Protein AF-A0A354RAL9-F1 (afdb_monomer_lite)

Secondary structure (DSSP, 8-state):
---EEE--SSS----------------S------PPPTTS-EEEE-S-SS--S-EEEEEESTTHHHHHHHHHSS---TT-EEEEEEEETTEEEEEEEEEEE-TTSSSSSS-EEEEEE--

pLDDT: mean 78.44, std 25.94, range [30.19, 98.38]

Sequence (119 aa):
MDELYLARTSGERGVCTTGDLSDGGRDASILQEGQVTAADTIAAIATPPGKGGVAIVRVSGTAAWSVFRKLTGREPCPGRVSHGAFSWEGRILDEGLVLAFQAPRSYTGEDVVEFQCHG

Foldseek 3Di:
DWDKDFDAPPPDDDDDDDDDDDDDDDDDDDDDDPDDDLQTKIKIFPDDDDADQKTKIKIFHDCQQVQVCQQPVDGADAPDKDWFFGDHPPDTPFTGIKHWHPACRDPVRTTMMMDIGGD

Structure (mmCIF, N/CA/C/O backbone):
data_AF-A0A354RAL9-F1
#
_entry.id   AF-A0A354RAL9-F1
#
loop_
_atom_site.group_PDB
_atom_site.id
_atom_site.type_symbol
_atom_site.label_atom_id
_atom_site.label_alt_id
_atom_site.label_comp_id
_atom_site.label_asym_id
_atom_site.label_entity_id
_atom_site.label_seq_id
_atom_site.pdbx_PDB_ins_code
_atom_site.Cartn_x
_atom_site.Cartn_y
_atom_site.Cartn_z
_atom_site.occupancy
_atom_site.B_iso_or_equiv
_atom_site.auth_seq_id
_atom_site.auth_comp_id
_atom_site.auth_asym_id
_atom_site.auth_atom_id
_atom_site.pdbx_PDB_model_num
ATOM 1 N N . MET A 1 1 ? -3.538 16.624 -6.872 1.00 37.56 1 MET A N 1
ATOM 2 C CA . MET A 1 1 ? -4.909 16.086 -6.919 1.00 37.56 1 MET A CA 1
ATOM 3 C C . MET A 1 1 ? -4.729 14.606 -7.125 1.00 37.56 1 MET A C 1
ATOM 5 O O . MET A 1 1 ? -4.416 14.197 -8.234 1.00 37.56 1 MET A O 1
ATOM 9 N N . ASP A 1 2 ? -4.756 13.867 -6.024 1.00 36.94 2 ASP A N 1
ATOM 10 C CA . ASP A 1 2 ? -4.507 12.431 -6.008 1.00 36.94 2 ASP A CA 1
ATOM 11 C C . ASP A 1 2 ? -5.773 11.733 -6.513 1.00 36.94 2 ASP A C 1
ATOM 13 O O . ASP A 1 2 ? -6.859 11.959 -5.977 1.00 36.94 2 ASP A O 1
ATOM 17 N N . GLU A 1 3 ? -5.661 10.932 -7.573 1.00 43.03 3 GLU A N 1
ATOM 18 C CA . GLU A 1 3 ? -6.766 10.076 -8.001 1.00 43.03 3 GLU A CA 1
ATOM 19 C C . GLU A 1 3 ? -6.964 8.972 -6.953 1.00 43.03 3 GLU A C 1
ATOM 21 O O . GLU A 1 3 ? -6.147 8.058 -6.807 1.00 43.03 3 GLU A O 1
ATOM 26 N N . LEU A 1 4 ? -8.051 9.085 -6.189 1.00 45.00 4 LEU A N 1
ATOM 27 C CA . LEU A 1 4 ? -8.528 8.050 -5.279 1.00 45.00 4 LEU A CA 1
ATOM 28 C C . LEU A 1 4 ? -9.283 6.993 -6.093 1.00 45.00 4 LEU A C 1
ATOM 30 O O . LEU A 1 4 ? -10.336 7.272 -6.665 1.00 45.00 4 LEU A O 1
ATOM 34 N N . TYR A 1 5 ? -8.773 5.766 -6.110 1.00 48.12 5 TYR A N 1
ATOM 35 C CA . TYR A 1 5 ? -9.472 4.602 -6.644 1.00 48.12 5 TYR A CA 1
ATOM 36 C C . TYR A 1 5 ? -10.201 3.888 -5.499 1.00 48.12 5 TYR A C 1
ATOM 38 O O . TYR A 1 5 ? -9.593 3.380 -4.554 1.00 48.12 5 TYR A O 1
ATOM 46 N N . LEU A 1 6 ? -11.532 3.837 -5.577 1.00 45.69 6 LEU A N 1
ATOM 47 C CA . LEU A 1 6 ? -12.363 3.156 -4.587 1.00 45.69 6 LEU A CA 1
ATOM 48 C C . LEU A 1 6 ? -12.584 1.698 -5.005 1.00 45.69 6 LEU A C 1
ATOM 50 O O . LEU A 1 6 ? -13.278 1.419 -5.980 1.00 45.69 6 LEU A O 1
ATOM 54 N N . ALA A 1 7 ? -12.028 0.753 -4.248 1.00 42.75 7 ALA A N 1
ATOM 55 C CA . ALA A 1 7 ? -12.303 -0.668 -4.427 1.00 42.75 7 ALA A CA 1
ATOM 56 C C . ALA A 1 7 ? -13.332 -1.122 -3.378 1.00 42.75 7 ALA A C 1
ATOM 58 O O . ALA A 1 7 ? -12.973 -1.504 -2.266 1.00 42.75 7 ALA A O 1
ATOM 59 N N . ARG A 1 8 ? -14.628 -1.087 -3.722 1.00 44.50 8 ARG A N 1
ATOM 60 C CA . ARG A 1 8 ? -15.685 -1.640 -2.858 1.00 44.50 8 ARG A CA 1
ATOM 61 C C . ARG A 1 8 ? -15.639 -3.166 -2.907 1.00 44.50 8 ARG A C 1
ATOM 63 O O . ARG A 1 8 ? -15.678 -3.767 -3.978 1.00 44.50 8 ARG A O 1
ATOM 70 N N . THR A 1 9 ? -15.578 -3.815 -1.748 1.00 40.09 9 THR A N 1
ATOM 71 C CA . THR A 1 9 ? -15.585 -5.286 -1.638 1.00 40.09 9 THR A CA 1
ATOM 72 C C . THR A 1 9 ? -16.976 -5.902 -1.849 1.00 40.09 9 THR A C 1
ATOM 74 O O . THR A 1 9 ? -17.094 -7.124 -1.909 1.00 40.09 9 THR A O 1
ATOM 77 N N . SER A 1 10 ? -18.022 -5.088 -2.040 1.00 39.19 10 SER A N 1
ATOM 78 C CA . SER A 1 10 ? -19.387 -5.521 -2.354 1.00 39.19 10 SER A CA 1
ATOM 79 C C . SER A 1 10 ? -19.688 -5.451 -3.858 1.00 39.19 10 SER A C 1
ATOM 81 O O . SER A 1 10 ? -20.431 -4.579 -4.282 1.00 39.19 10 SER A O 1
ATOM 83 N N . GLY A 1 11 ? -19.103 -6.342 -4.667 1.00 32.81 11 GLY A N 1
ATOM 84 C CA . GLY A 1 11 ? -19.614 -6.762 -5.992 1.00 32.81 11 GLY A CA 1
ATOM 85 C C . GLY A 1 11 ? -19.867 -5.724 -7.106 1.00 32.81 11 GLY A C 1
ATOM 86 O O . GLY A 1 11 ? -20.128 -6.129 -8.235 1.00 32.81 11 GLY A O 1
ATOM 87 N N . GLU A 1 12 ? -19.770 -4.423 -6.855 1.00 34.62 12 GLU A N 1
ATOM 88 C CA . GLU A 1 12 ? -20.193 -3.372 -7.778 1.00 34.62 12 GLU A CA 1
ATOM 89 C C . GLU A 1 12 ? -19.005 -2.468 -8.113 1.00 34.62 12 GLU A C 1
ATOM 91 O O . GLU A 1 12 ? -18.438 -1.774 -7.268 1.00 34.62 12 GLU A O 1
ATOM 96 N N . ARG A 1 13 ? -18.594 -2.526 -9.384 1.00 35.78 13 ARG A N 1
ATOM 97 C CA . ARG A 1 13 ? -17.537 -1.690 -9.957 1.00 35.78 13 ARG A CA 1
ATOM 98 C C . ARG A 1 13 ? -18.050 -0.256 -10.081 1.00 35.78 13 ARG A C 1
ATOM 100 O O . ARG A 1 13 ? -18.919 -0.002 -10.907 1.00 35.78 13 ARG A O 1
ATOM 107 N N . GLY A 1 14 ? -17.480 0.670 -9.316 1.00 36.34 14 GLY A N 1
ATOM 108 C CA . GLY A 1 14 ? -17.622 2.109 -9.535 1.00 36.34 14 GLY A CA 1
ATOM 109 C C . GLY A 1 14 ? -16.259 2.717 -9.847 1.00 36.34 14 GLY A C 1
ATOM 110 O O . GLY A 1 14 ? -15.411 2.791 -8.964 1.00 36.34 14 GLY A O 1
ATOM 111 N N . VAL A 1 15 ? -16.035 3.121 -11.098 1.00 38.22 15 VAL A N 1
ATOM 112 C CA . VAL A 1 15 ? -14.908 3.981 -11.495 1.00 38.22 15 VAL A CA 1
ATOM 113 C C . VAL A 1 15 ? -15.431 5.415 -11.502 1.00 38.22 15 VAL A C 1
ATOM 115 O O . VAL A 1 15 ? -16.464 5.672 -12.115 1.00 38.22 15 VAL A O 1
ATOM 118 N N . CYS A 1 16 ? -14.741 6.340 -10.834 1.00 31.56 16 CYS A N 1
ATOM 119 C CA . CYS A 1 16 ? -15.040 7.768 -10.917 1.00 31.56 16 CYS A CA 1
ATOM 120 C C . CYS A 1 16 ? -14.049 8.402 -11.902 1.00 31.56 16 CYS A C 1
ATOM 122 O O . CYS A 1 16 ? -12.870 8.525 -11.584 1.00 31.56 16 CYS A O 1
ATOM 124 N N . THR A 1 17 ? -14.497 8.736 -13.113 1.00 33.62 17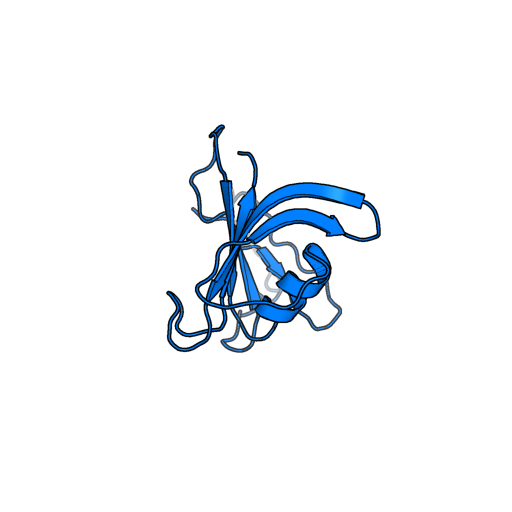 THR A N 1
ATOM 125 C CA . THR A 1 17 ? -13.714 9.534 -14.070 1.00 33.62 17 THR A CA 1
ATOM 126 C C . THR A 1 17 ? -14.147 10.991 -13.986 1.00 33.62 17 THR A C 1
ATOM 128 O O . THR A 1 17 ? -15.345 11.276 -13.965 1.00 33.62 17 THR A O 1
ATOM 131 N N . THR A 1 18 ? -13.188 11.911 -13.981 1.00 36.75 18 THR A N 1
ATOM 132 C CA . THR A 1 18 ? -13.429 13.353 -14.071 1.00 36.75 18 THR A CA 1
ATOM 133 C C . THR A 1 18 ? -14.078 13.702 -15.414 1.00 36.75 18 THR A C 1
ATOM 135 O O . THR A 1 18 ? -13.506 13.474 -16.476 1.00 36.75 18 THR A O 1
ATOM 138 N N . GLY A 1 19 ? -15.301 14.232 -15.362 1.00 30.33 19 GLY A N 1
ATOM 139 C CA . GLY A 1 19 ? -15.991 14.844 -16.496 1.00 30.33 19 GLY A CA 1
ATOM 140 C C . GLY A 1 19 ? -16.036 16.359 -16.323 1.00 30.33 19 GLY A C 1
ATOM 141 O O . GLY A 1 19 ? -16.461 16.848 -15.278 1.00 30.33 19 GLY A O 1
ATOM 142 N N . ASP A 1 20 ? -15.562 17.068 -17.344 1.00 37.12 20 ASP A N 1
ATOM 143 C CA . ASP A 1 20 ? -15.534 18.522 -17.493 1.00 37.12 20 ASP A CA 1
ATOM 144 C C . ASP A 1 20 ? -16.831 19.223 -17.052 1.00 37.12 20 ASP A C 1
ATOM 146 O O . ASP A 1 20 ? -17.921 18.923 -17.538 1.00 37.12 20 ASP A O 1
ATOM 150 N N . LEU A 1 21 ? -16.704 20.238 -16.191 1.00 35.72 21 LEU A N 1
ATOM 151 C CA . LEU A 1 21 ? -17.778 21.188 -15.906 1.00 35.72 21 LEU A CA 1
ATOM 152 C C . LEU A 1 21 ? -17.638 22.394 -16.840 1.00 35.72 21 LEU A C 1
ATOM 154 O O . LEU A 1 21 ? -17.039 23.409 -16.480 1.00 35.72 21 LEU A O 1
ATOM 158 N N . SER A 1 22 ? -18.219 22.290 -18.035 1.00 35.06 22 SER A N 1
ATOM 159 C CA . SER A 1 22 ? -18.613 23.470 -18.804 1.00 35.06 22 SER A CA 1
ATOM 160 C C . SER A 1 22 ? -20.087 23.398 -19.189 1.00 35.06 22 SER A C 1
ATOM 162 O O . SER A 1 22 ? -20.529 22.469 -19.853 1.00 35.06 22 SER A O 1
ATOM 164 N N . ASP A 1 23 ? -20.777 24.451 -18.765 1.00 36.81 23 ASP A N 1
ATOM 165 C CA . ASP A 1 23 ? -22.127 24.890 -19.103 1.00 36.81 23 ASP A CA 1
ATOM 166 C C . ASP A 1 23 ? -23.320 24.217 -18.402 1.00 36.81 23 ASP A C 1
ATOM 168 O O . ASP A 1 23 ? -23.405 23.009 -18.194 1.00 36.81 23 ASP A O 1
ATOM 172 N N . GLY A 1 24 ? -24.226 25.083 -17.953 1.00 36.19 24 GLY A N 1
ATOM 173 C CA . GLY A 1 24 ? -25.313 24.784 -17.038 1.00 36.19 24 GLY A CA 1
ATOM 174 C C . GLY A 1 24 ? -26.592 24.309 -17.719 1.00 36.19 24 GLY A C 1
ATOM 175 O O . GLY A 1 24 ? -26.844 24.569 -18.889 1.00 36.19 24 GLY A O 1
ATOM 176 N N . GLY A 1 25 ? -27.474 23.698 -16.923 1.00 30.19 25 GLY A N 1
ATOM 177 C CA . GLY A 1 25 ? -28.878 23.533 -17.297 1.00 30.19 25 GLY A CA 1
ATOM 178 C C . GLY A 1 25 ? -29.504 22.197 -16.912 1.00 30.19 25 GLY A C 1
ATOM 179 O O . GLY A 1 25 ? -29.415 21.237 -17.657 1.00 30.19 25 GLY A O 1
ATOM 180 N N . ARG A 1 26 ? -30.239 22.214 -15.792 1.00 40.12 26 ARG A N 1
ATOM 181 C CA . ARG A 1 26 ? -31.540 21.547 -15.581 1.00 40.12 26 ARG A CA 1
ATOM 182 C C . ARG A 1 26 ? -31.666 20.081 -16.041 1.00 40.12 26 ARG A C 1
ATOM 184 O O . ARG A 1 26 ? -32.183 19.837 -17.121 1.00 40.12 26 ARG A O 1
ATOM 191 N N . ASP A 1 27 ? -31.411 19.142 -15.132 1.00 31.47 27 ASP A N 1
ATOM 192 C CA . ASP A 1 27 ? -32.401 18.100 -14.816 1.00 31.47 27 ASP A CA 1
ATOM 193 C C . ASP A 1 27 ? -32.127 17.485 -13.433 1.00 31.47 27 ASP A C 1
ATOM 195 O O . ASP A 1 27 ? -30.987 17.202 -13.066 1.00 31.47 27 ASP A O 1
ATOM 199 N N . ALA A 1 28 ? -33.175 17.326 -12.633 1.00 40.34 28 ALA A N 1
ATOM 200 C CA . ALA A 1 28 ? -33.115 16.969 -11.218 1.00 40.34 28 ALA A CA 1
ATOM 201 C C . ALA A 1 28 ? -33.075 15.443 -10.991 1.00 40.34 28 ALA A C 1
ATOM 203 O O . ALA A 1 28 ? -33.813 14.916 -10.159 1.00 40.34 28 ALA A O 1
ATOM 204 N N . SER A 1 29 ? -32.217 14.719 -11.718 1.00 34.78 29 SER A N 1
ATOM 205 C CA . SER A 1 29 ? -32.076 13.259 -11.564 1.00 34.78 29 SER A CA 1
ATOM 206 C C . SER A 1 29 ? -30.673 12.716 -11.870 1.00 34.78 29 SER A C 1
ATOM 208 O O . SER A 1 29 ? -30.536 11.644 -12.461 1.00 34.78 29 SER A O 1
ATOM 210 N N . ILE A 1 30 ? -29.614 13.430 -11.478 1.00 37.91 30 ILE A N 1
ATOM 211 C CA . ILE A 1 30 ? -28.233 12.947 -11.624 1.00 37.91 30 ILE A CA 1
ATOM 212 C C . ILE A 1 30 ? -27.774 12.324 -10.299 1.00 37.91 30 ILE A C 1
ATOM 214 O O . ILE A 1 30 ? -27.444 13.018 -9.347 1.00 37.91 30 ILE A O 1
ATOM 218 N N . LEU A 1 31 ? -27.867 10.992 -10.273 1.00 38.81 31 LEU A N 1
ATOM 219 C CA . LEU A 1 31 ? -27.041 9.997 -9.577 1.00 38.81 31 LEU A CA 1
ATOM 220 C C . LEU A 1 31 ? -26.386 10.416 -8.247 1.00 38.81 31 LEU A C 1
ATOM 222 O O . LEU A 1 31 ? -25.445 11.198 -8.194 1.00 38.81 31 LEU A O 1
ATOM 226 N N . GLN A 1 32 ? -26.854 9.769 -7.181 1.00 43.12 32 GLN A N 1
ATOM 227 C CA . GLN A 1 32 ? -26.315 9.805 -5.827 1.00 43.12 32 GLN A CA 1
ATOM 228 C C . GLN A 1 32 ? -24.802 9.525 -5.820 1.00 43.12 32 GLN A C 1
ATOM 230 O O . GLN A 1 32 ? -24.373 8.393 -6.048 1.00 43.12 32 GLN A O 1
ATOM 235 N N . GLU A 1 33 ? -24.004 10.562 -5.552 1.00 52.31 33 GLU A N 1
ATOM 236 C CA . GLU A 1 33 ? -22.573 10.447 -5.263 1.00 52.31 33 GLU A CA 1
ATOM 237 C C . GLU A 1 33 ? -22.377 9.391 -4.169 1.00 52.31 33 GLU A C 1
ATOM 239 O O . GLU A 1 33 ? -22.877 9.517 -3.048 1.00 52.31 33 GLU A O 1
ATOM 244 N N . GLY A 1 34 ? -21.703 8.293 -4.513 1.00 54.84 34 GLY A N 1
ATOM 245 C CA . GLY A 1 34 ? -21.472 7.187 -3.595 1.00 54.84 34 GLY A CA 1
ATOM 246 C C . GLY A 1 34 ? -20.596 7.637 -2.431 1.00 54.84 34 GLY A C 1
ATOM 247 O O . GLY A 1 34 ? -19.376 7.669 -2.559 1.00 54.84 34 GLY A O 1
ATOM 248 N N . GLN A 1 35 ? -21.209 7.953 -1.290 1.00 61.72 35 GLN A N 1
ATOM 249 C CA . GLN A 1 35 ? -20.497 8.327 -0.068 1.00 61.72 35 GLN A CA 1
ATOM 250 C C . GLN A 1 35 ? -19.489 7.228 0.310 1.00 61.72 35 GLN A C 1
ATOM 252 O O . GLN A 1 35 ? -19.861 6.057 0.419 1.00 61.72 35 GLN A O 1
ATOM 257 N N . VAL A 1 36 ? -18.219 7.608 0.475 1.00 63.00 36 VAL A N 1
ATOM 258 C CA . VAL A 1 36 ? -17.170 6.760 1.062 1.00 63.00 36 VAL A CA 1
ATOM 259 C C . VAL A 1 36 ? -17.398 6.723 2.567 1.00 63.00 36 VAL A C 1
ATOM 261 O O . VAL A 1 36 ? -17.531 7.767 3.209 1.00 63.00 36 VAL A O 1
ATOM 264 N N . THR A 1 37 ? -17.470 5.528 3.131 1.00 75.19 37 THR A N 1
ATOM 265 C CA . THR A 1 37 ? -17.647 5.313 4.567 1.00 75.19 37 THR A CA 1
ATOM 266 C C . THR A 1 37 ? -16.326 4.901 5.209 1.00 75.19 37 THR A C 1
ATOM 268 O O . THR A 1 37 ? -15.437 4.383 4.542 1.00 75.19 37 THR A O 1
ATOM 271 N N . ALA A 1 38 ? -16.202 5.063 6.529 1.00 70.44 38 ALA A N 1
ATOM 272 C CA . ALA A 1 38 ? -15.023 4.610 7.277 1.00 70.44 38 ALA A CA 1
ATOM 273 C C . ALA A 1 38 ? -14.813 3.079 7.253 1.00 70.44 38 ALA A C 1
ATOM 275 O O . ALA A 1 38 ? -13.804 2.592 7.743 1.00 70.44 38 ALA A O 1
ATOM 276 N N . 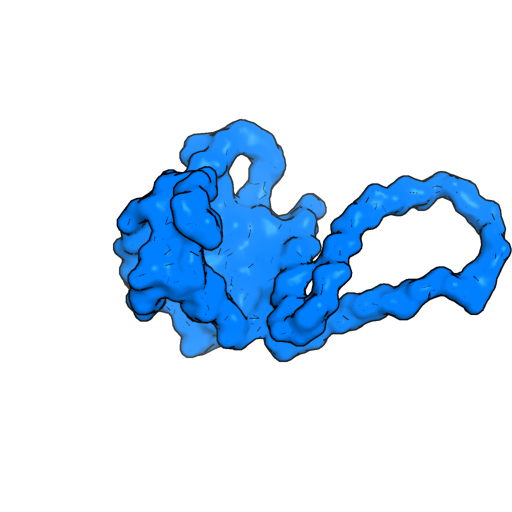ALA A 1 39 ? -15.773 2.307 6.733 1.00 76.62 39 ALA A N 1
ATOM 277 C CA . ALA A 1 39 ? -15.621 0.867 6.549 1.00 76.62 39 ALA A CA 1
ATOM 278 C C . ALA A 1 39 ? -14.990 0.503 5.193 1.00 76.62 39 ALA A C 1
ATOM 280 O O . ALA A 1 39 ? -14.547 -0.637 5.012 1.00 76.62 39 ALA A O 1
ATOM 281 N N . ASP A 1 40 ? -14.966 1.439 4.240 1.00 87.19 40 ASP A N 1
ATOM 282 C CA . ASP A 1 40 ? -14.464 1.186 2.896 1.00 87.19 40 ASP A CA 1
ATOM 283 C C . ASP A 1 40 ? -12.938 1.087 2.888 1.00 87.19 40 ASP A C 1
ATOM 285 O O . ASP A 1 40 ? -12.234 1.810 3.585 1.00 87.19 40 ASP A O 1
ATOM 289 N N . THR A 1 41 ? -12.412 0.192 2.053 1.00 93.56 41 THR A N 1
ATOM 290 C CA . THR A 1 41 ? -10.977 0.162 1.755 1.00 93.56 41 THR A CA 1
ATOM 291 C C . THR A 1 41 ? -10.702 1.053 0.553 1.00 93.56 41 THR A C 1
ATOM 293 O O . THR A 1 41 ? -11.284 0.867 -0.518 1.00 93.56 41 THR A O 1
ATOM 296 N N . ILE A 1 42 ? -9.803 2.013 0.725 1.00 94.31 42 ILE A N 1
ATOM 297 C CA . ILE A 1 42 ? -9.422 2.977 -0.309 1.00 94.31 42 ILE A CA 1
ATOM 298 C C . ILE A 1 42 ? -8.046 2.642 -0.875 1.00 94.31 42 ILE A C 1
ATOM 300 O O . ILE A 1 42 ? -7.183 2.129 -0.160 1.00 94.31 42 ILE A O 1
ATOM 304 N N . ALA A 1 43 ? -7.827 2.957 -2.150 1.00 95.81 43 ALA A N 1
ATOM 305 C CA . ALA A 1 43 ? -6.524 2.876 -2.792 1.00 95.81 43 ALA A CA 1
ATOM 306 C C . ALA A 1 43 ? -6.211 4.175 -3.547 1.00 95.81 43 ALA A C 1
ATOM 308 O O . ALA A 1 43 ? -7.108 4.820 -4.080 1.00 95.81 43 ALA A O 1
ATOM 309 N N . ALA A 1 44 ? -4.945 4.577 -3.600 1.00 94.25 44 ALA A N 1
ATOM 310 C CA . ALA A 1 44 ? -4.528 5.766 -4.341 1.00 94.25 44 ALA A CA 1
ATOM 311 C C . ALA A 1 44 ? -3.065 5.683 -4.764 1.00 94.25 44 ALA A C 1
ATOM 313 O O . ALA A 1 44 ? -2.251 5.036 -4.098 1.00 94.25 44 ALA A O 1
ATOM 314 N N . ILE A 1 45 ? -2.722 6.411 -5.825 1.00 95.88 45 ILE A N 1
ATOM 315 C CA . ILE A 1 45 ? -1.327 6.727 -6.130 1.00 95.88 45 ILE A CA 1
ATOM 316 C C . ILE A 1 45 ? -0.864 7.765 -5.099 1.00 95.88 45 ILE A C 1
ATOM 318 O O . ILE A 1 45 ? -1.437 8.844 -4.990 1.00 95.88 45 ILE A O 1
ATOM 322 N N . ALA A 1 46 ? 0.152 7.417 -4.314 1.00 95.44 46 ALA A N 1
ATOM 323 C CA . ALA A 1 46 ? 0.687 8.221 -3.215 1.00 95.44 46 ALA A CA 1
ATOM 324 C C . ALA A 1 46 ? 1.935 9.037 -3.610 1.00 95.44 46 ALA A C 1
ATOM 326 O O . ALA A 1 46 ? 2.565 9.660 -2.755 1.00 95.44 46 ALA A O 1
ATOM 327 N N . THR A 1 47 ? 2.308 9.014 -4.891 1.00 95.12 47 THR A N 1
ATOM 328 C CA . THR A 1 47 ? 3.411 9.786 -5.479 1.00 95.12 47 THR A CA 1
ATOM 329 C C . THR A 1 47 ? 2.894 10.764 -6.538 1.00 95.12 47 THR A C 1
ATOM 331 O O . THR A 1 47 ? 1.886 10.472 -7.179 1.00 95.12 47 THR A O 1
ATOM 334 N N . PRO A 1 48 ? 3.577 11.903 -6.776 1.00 94.31 48 PRO A N 1
ATOM 335 C CA . PRO A 1 48 ? 3.207 12.821 -7.852 1.00 94.31 48 PRO A CA 1
ATOM 336 C C . PRO A 1 48 ? 3.177 12.138 -9.232 1.00 94.31 48 PRO A C 1
ATOM 338 O O . PRO A 1 48 ? 3.959 11.214 -9.463 1.00 94.31 48 PRO A O 1
ATOM 341 N N . PRO A 1 49 ? 2.336 12.608 -10.171 1.00 91.56 49 PRO A N 1
ATOM 342 C CA . PRO A 1 49 ? 2.309 12.077 -11.529 1.00 91.56 49 PRO A CA 1
ATOM 343 C C . PRO A 1 49 ? 3.582 12.451 -12.300 1.00 91.56 49 PRO A C 1
ATOM 345 O O . PRO A 1 49 ? 4.092 13.567 -12.184 1.00 91.56 49 PRO A O 1
ATOM 348 N N . GLY A 1 50 ? 4.063 11.535 -13.137 1.00 91.00 50 GLY A N 1
ATOM 349 C CA . GLY A 1 50 ? 5.266 11.712 -13.950 1.00 91.00 50 GLY A CA 1
ATOM 350 C C . GLY A 1 50 ? 6.149 10.468 -13.925 1.00 91.00 50 GLY A C 1
ATOM 351 O O . GLY A 1 50 ? 5.819 9.493 -13.265 1.00 91.00 50 GLY A O 1
ATOM 352 N N . LYS A 1 51 ? 7.271 10.516 -14.652 1.00 92.12 51 LYS A N 1
ATOM 353 C CA . LYS A 1 51 ? 8.269 9.435 -14.660 1.00 92.12 51 LYS A CA 1
ATOM 354 C C . LYS A 1 51 ? 9.171 9.548 -13.435 1.00 92.12 51 LYS A C 1
ATOM 356 O O . LYS A 1 51 ? 9.685 10.638 -13.165 1.00 92.12 51 LYS A O 1
ATOM 361 N N . GLY A 1 52 ? 9.434 8.441 -12.753 1.00 93.00 52 GLY A N 1
ATOM 362 C CA . GLY A 1 52 ? 10.288 8.414 -11.569 1.00 93.00 52 GLY A CA 1
ATOM 363 C C . GLY A 1 52 ? 10.787 7.008 -11.261 1.00 93.00 52 GLY A C 1
ATOM 364 O O . GLY A 1 52 ? 10.129 6.029 -11.546 1.00 93.00 52 GLY A O 1
ATOM 365 N N . GLY A 1 53 ? 11.955 6.863 -10.632 1.00 96.12 53 GLY A N 1
ATOM 366 C CA . GLY A 1 53 ? 12.486 5.519 -10.346 1.00 96.12 53 GLY A CA 1
ATOM 367 C C . GLY A 1 53 ? 11.539 4.622 -9.529 1.00 96.12 53 GLY A C 1
ATOM 368 O O . GLY A 1 53 ? 11.632 3.404 -9.631 1.00 96.12 53 GLY A O 1
ATOM 369 N N . VAL A 1 54 ? 10.633 5.225 -8.746 1.00 96.81 54 VAL A N 1
ATOM 370 C CA . VAL A 1 54 ? 9.628 4.541 -7.926 1.00 96.81 54 VAL A CA 1
ATOM 371 C C . VAL A 1 54 ? 8.305 5.314 -7.953 1.00 96.81 54 VAL A C 1
ATOM 373 O O . VAL A 1 54 ? 8.304 6.537 -7.789 1.00 96.81 54 VAL A O 1
ATOM 376 N N . ALA A 1 55 ? 7.191 4.593 -8.065 1.00 97.12 55 ALA A N 1
ATOM 377 C CA . ALA A 1 55 ? 5.834 5.069 -7.801 1.00 97.12 55 ALA A CA 1
ATOM 378 C C . ALA A 1 55 ? 5.207 4.262 -6.655 1.00 97.12 55 ALA A C 1
ATOM 380 O O . ALA A 1 55 ? 5.468 3.067 -6.516 1.00 97.12 55 ALA A O 1
ATOM 381 N N . ILE A 1 56 ? 4.381 4.899 -5.820 1.00 97.81 56 ILE A N 1
ATOM 382 C CA . ILE A 1 56 ? 3.757 4.230 -4.667 1.00 97.81 56 ILE A CA 1
ATOM 383 C C . ILE A 1 56 ? 2.248 4.163 -4.859 1.00 97.81 56 ILE A C 1
ATOM 385 O O . ILE A 1 56 ? 1.606 5.191 -5.055 1.00 97.81 56 ILE A O 1
ATOM 389 N N . VAL A 1 57 ? 1.672 2.970 -4.722 1.00 97.81 57 VAL A N 1
ATOM 390 C CA . VAL A 1 57 ? 0.228 2.767 -4.556 1.00 97.81 57 VAL A CA 1
ATOM 391 C C . VAL A 1 57 ? -0.041 2.384 -3.107 1.00 97.81 57 VAL A C 1
ATOM 393 O O . VAL A 1 57 ? 0.469 1.374 -2.615 1.00 97.81 57 VAL A O 1
ATOM 396 N N . ARG A 1 58 ? -0.846 3.187 -2.411 1.00 97.94 58 ARG A N 1
ATOM 397 C CA . ARG A 1 58 ? -1.240 2.948 -1.019 1.00 97.94 58 ARG A CA 1
ATOM 398 C C . ARG A 1 58 ? -2.661 2.415 -0.963 1.00 97.94 58 ARG A C 1
ATOM 400 O O . ARG A 1 58 ? -3.540 2.961 -1.619 1.00 97.94 58 ARG A O 1
ATOM 407 N N . VAL A 1 59 ? -2.881 1.399 -0.136 1.00 98.00 59 VAL A N 1
ATOM 408 C CA . VAL A 1 59 ? -4.193 0.831 0.188 1.00 98.00 59 VAL A CA 1
ATOM 409 C C . VAL A 1 59 ? -4.415 0.950 1.694 1.00 98.00 59 VAL A C 1
ATOM 411 O O . VAL A 1 59 ? -3.546 0.535 2.456 1.00 98.00 59 VAL A O 1
ATOM 414 N N . SER A 1 60 ? -5.549 1.503 2.126 1.00 96.75 60 SER A N 1
ATOM 415 C CA . SER A 1 60 ? -5.917 1.680 3.541 1.00 96.75 60 SER A CA 1
ATOM 416 C C . SER A 1 60 ? -7.300 1.108 3.807 1.00 96.75 60 SER A C 1
ATOM 418 O O . SER A 1 60 ? -8.205 1.332 3.004 1.00 96.75 60 SER A O 1
ATOM 420 N N . GLY A 1 61 ? -7.455 0.383 4.912 1.00 95.31 61 GLY A N 1
ATOM 421 C CA . GLY A 1 61 ? -8.747 -0.100 5.397 1.00 95.31 61 GLY A CA 1
ATOM 422 C C . GLY A 1 61 ? -8.783 -1.604 5.653 1.00 95.31 61 GLY A C 1
ATOM 423 O O . GLY A 1 61 ? -7.795 -2.326 5.502 1.00 95.31 61 GLY A O 1
ATOM 424 N N . THR A 1 62 ? -9.962 -2.096 6.031 1.00 94.00 62 THR A N 1
ATOM 425 C CA . THR A 1 62 ? -10.176 -3.476 6.512 1.00 94.00 62 THR A CA 1
ATOM 426 C C . THR A 1 62 ? -9.768 -4.576 5.522 1.00 94.00 62 THR A C 1
ATOM 428 O O . THR A 1 62 ? -9.460 -5.696 5.934 1.00 94.00 62 THR A O 1
ATOM 431 N N . ALA A 1 63 ? -9.722 -4.286 4.218 1.00 96.00 63 ALA A N 1
ATOM 432 C CA . ALA A 1 63 ? -9.311 -5.235 3.187 1.00 96.00 63 ALA A CA 1
ATOM 433 C C . ALA A 1 63 ? -7.840 -5.097 2.751 1.00 96.00 63 ALA A C 1
ATOM 435 O O . ALA A 1 63 ? -7.405 -5.871 1.894 1.00 96.00 63 ALA A O 1
ATOM 436 N N . ALA A 1 64 ? -7.049 -4.184 3.330 1.00 96.62 64 ALA A N 1
ATOM 437 C CA . ALA A 1 64 ? -5.668 -3.926 2.904 1.00 96.62 64 ALA A CA 1
ATOM 438 C C . ALA A 1 64 ? -4.797 -5.197 2.915 1.00 96.62 64 ALA A C 1
ATOM 440 O O . ALA A 1 64 ? -4.122 -5.514 1.934 1.00 96.62 64 ALA A O 1
ATOM 441 N N . TRP A 1 65 ? -4.875 -6.005 3.976 1.00 96.81 65 TRP A N 1
ATOM 442 C CA . TRP A 1 65 ? -4.137 -7.273 4.057 1.00 96.81 65 TRP A CA 1
ATOM 443 C C . TRP A 1 65 ? -4.602 -8.306 3.032 1.00 96.81 65 TRP A C 1
ATOM 445 O O . TRP A 1 65 ? -3.796 -9.064 2.497 1.00 96.81 65 TRP A O 1
ATOM 455 N N . SER A 1 66 ? -5.898 -8.337 2.722 1.00 97.38 66 SER A N 1
ATOM 456 C CA . SER A 1 66 ? -6.425 -9.204 1.666 1.00 97.38 66 SER A CA 1
ATOM 457 C C . SER A 1 66 ? -5.875 -8.805 0.298 1.00 97.38 66 SER A C 1
ATOM 459 O O . SER A 1 66 ? -5.532 -9.683 -0.492 1.00 97.38 66 SER A O 1
ATOM 461 N N . VAL A 1 67 ? -5.731 -7.503 0.031 1.00 97.31 67 VAL A N 1
ATOM 462 C CA . VAL A 1 67 ? -5.084 -6.999 -1.189 1.00 97.31 67 VAL A CA 1
ATOM 463 C C . VAL A 1 67 ? -3.610 -7.411 -1.235 1.00 97.31 67 VAL A C 1
ATOM 465 O O . VAL A 1 67 ? -3.178 -7.965 -2.246 1.00 97.31 67 VAL A O 1
ATOM 468 N N . PHE A 1 68 ? -2.864 -7.255 -0.135 1.00 97.69 68 PHE A N 1
ATOM 469 C CA . PHE A 1 68 ? -1.477 -7.735 -0.032 1.00 97.69 68 PHE A CA 1
ATOM 470 C C . PHE A 1 68 ? -1.357 -9.214 -0.397 1.00 97.69 68 PHE A C 1
ATOM 472 O O . PHE A 1 68 ? -0.561 -9.569 -1.267 1.00 97.69 68 PHE A O 1
ATOM 479 N N . ARG A 1 69 ? -2.159 -10.084 0.231 1.00 97.56 69 ARG A N 1
ATOM 480 C CA . ARG A 1 69 ? -2.096 -11.535 -0.011 1.00 97.56 69 ARG A CA 1
ATOM 481 C C . ARG A 1 69 ? -2.408 -11.878 -1.460 1.00 97.56 69 ARG A C 1
ATOM 483 O O . ARG A 1 69 ? -1.691 -12.673 -2.059 1.00 97.56 69 ARG A O 1
ATOM 490 N N . LYS A 1 70 ? -3.452 -11.267 -2.030 1.00 97.25 70 LYS A N 1
ATOM 491 C CA . LYS A 1 70 ? -3.855 -11.518 -3.419 1.00 97.25 70 LYS A CA 1
ATOM 492 C C . LYS A 1 70 ? -2.769 -11.124 -4.417 1.00 97.25 70 LYS A C 1
ATOM 494 O O . LYS A 1 70 ? -2.548 -11.869 -5.362 1.00 97.25 70 LYS A O 1
ATOM 499 N N . LEU A 1 71 ? -2.094 -9.993 -4.199 1.00 97.75 71 LEU A N 1
ATOM 500 C CA . LEU A 1 71 ? -1.082 -9.499 -5.135 1.00 97.75 71 LEU A CA 1
ATOM 501 C C . LEU A 1 71 ? 0.283 -10.170 -4.966 1.00 97.75 71 LEU A C 1
ATOM 503 O O . LEU A 1 71 ? 1.009 -10.335 -5.943 1.00 97.75 71 LEU A O 1
ATOM 507 N N . THR A 1 72 ? 0.649 -10.560 -3.746 1.00 97.19 72 THR A N 1
ATOM 508 C CA . THR A 1 72 ? 2.006 -11.049 -3.437 1.00 97.19 72 THR A CA 1
ATOM 509 C C . THR A 1 72 ? 2.093 -12.560 -3.233 1.00 97.19 72 THR A C 1
ATOM 511 O O . THR A 1 72 ? 3.203 -13.098 -3.218 1.00 97.19 72 THR A O 1
ATOM 514 N N . GLY A 1 73 ? 0.957 -13.232 -3.006 1.00 96.00 73 GLY A N 1
ATOM 515 C CA . GLY A 1 73 ? 0.888 -14.638 -2.593 1.00 96.00 73 GLY A CA 1
ATOM 516 C C . GLY A 1 73 ? 1.463 -14.913 -1.197 1.00 96.00 73 GLY A C 1
ATOM 517 O O . GLY A 1 73 ? 1.754 -16.063 -0.874 1.00 96.00 73 GLY A O 1
ATOM 518 N N . ARG A 1 74 ? 1.690 -13.874 -0.383 1.00 95.88 74 ARG A N 1
ATOM 519 C CA . ARG A 1 74 ? 2.418 -13.940 0.894 1.00 95.88 74 ARG A CA 1
ATOM 520 C C . ARG A 1 74 ? 1.593 -13.362 2.038 1.00 95.88 74 ARG A C 1
ATOM 522 O O . ARG A 1 74 ? 0.668 -12.588 1.814 1.00 95.88 74 ARG A O 1
ATOM 529 N N . GLU A 1 75 ? 1.964 -13.703 3.270 1.00 96.75 75 GLU A N 1
ATOM 530 C CA . GLU A 1 75 ? 1.366 -13.112 4.469 1.00 96.75 75 GLU A CA 1
ATOM 531 C C . GLU A 1 75 ? 2.012 -11.749 4.788 1.00 96.75 75 GLU A C 1
ATOM 533 O O . GLU A 1 75 ? 3.244 -11.644 4.734 1.00 96.75 75 GLU A O 1
ATOM 538 N N . PRO A 1 76 ? 1.232 -10.703 5.129 1.00 95.88 76 PRO A N 1
ATOM 539 C CA . PRO A 1 76 ? 1.789 -9.429 5.564 1.00 95.88 76 PRO A CA 1
ATOM 540 C C . PRO A 1 76 ? 2.643 -9.598 6.824 1.00 95.88 76 PR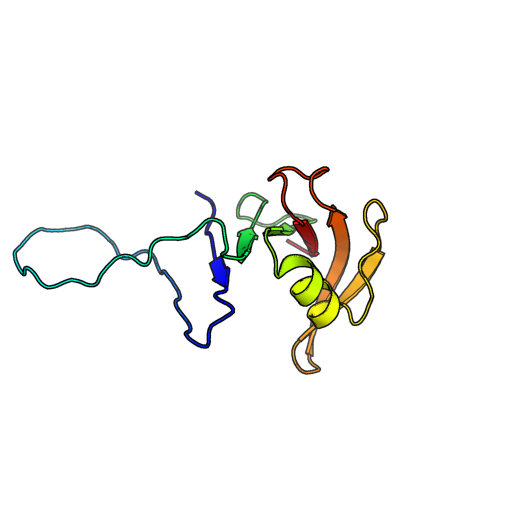O A C 1
ATOM 542 O O . PRO A 1 76 ? 2.220 -10.207 7.805 1.00 95.88 76 PRO A O 1
ATOM 545 N N . CYS A 1 77 ? 3.828 -8.991 6.830 1.00 96.38 77 CYS A N 1
ATOM 546 C CA . CYS A 1 77 ? 4.670 -8.886 8.019 1.00 96.38 77 CYS A CA 1
ATOM 547 C C . CYS A 1 77 ? 4.899 -7.400 8.334 1.00 96.38 77 CYS A C 1
ATOM 549 O O . CYS A 1 77 ? 5.825 -6.796 7.784 1.00 96.38 77 CYS A O 1
ATOM 551 N N . PRO A 1 78 ? 4.033 -6.780 9.159 1.00 95.94 78 PRO A N 1
ATOM 552 C CA . PRO A 1 78 ? 4.099 -5.350 9.419 1.00 95.94 78 PRO A CA 1
ATOM 553 C C . PRO A 1 78 ? 5.467 -4.895 9.938 1.00 95.94 78 PRO A C 1
ATOM 555 O O . PRO A 1 78 ? 6.067 -5.547 10.793 1.00 95.94 78 PRO A O 1
ATOM 558 N N . GLY A 1 79 ? 5.960 -3.766 9.425 1.00 90.94 79 GLY A N 1
ATOM 559 C CA . GLY A 1 79 ? 7.279 -3.228 9.786 1.00 90.94 79 GLY A CA 1
ATOM 560 C C . GLY A 1 79 ? 8.473 -3.937 9.132 1.00 90.94 79 GLY A C 1
ATOM 561 O O . GLY A 1 79 ? 9.616 -3.621 9.463 1.00 90.94 79 GLY A O 1
ATOM 562 N N . ARG A 1 80 ? 8.243 -4.872 8.198 1.00 95.69 80 ARG A N 1
ATOM 563 C CA . ARG A 1 80 ? 9.290 -5.455 7.348 1.00 95.69 80 ARG A CA 1
ATOM 564 C C . ARG A 1 80 ? 9.034 -5.150 5.879 1.00 95.69 80 ARG A C 1
ATOM 566 O O . ARG A 1 80 ? 7.911 -5.256 5.395 1.00 95.69 80 ARG A O 1
ATOM 573 N N . VAL A 1 81 ? 10.109 -4.827 5.167 1.00 96.31 81 VAL A N 1
ATOM 574 C CA . VAL A 1 81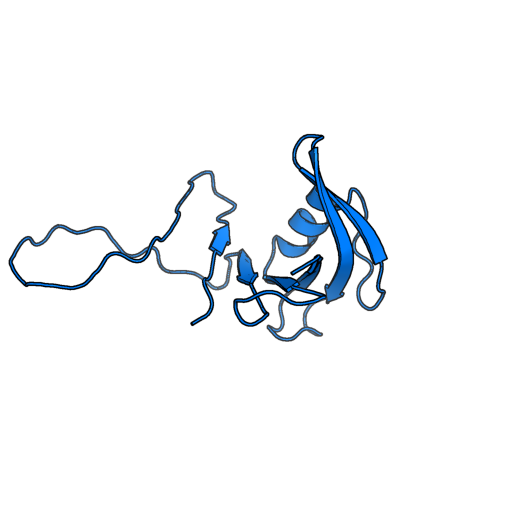 ? 10.092 -4.674 3.711 1.00 96.31 81 VAL A CA 1
ATOM 575 C C . VAL A 1 81 ? 10.179 -6.054 3.070 1.00 96.31 81 VAL A C 1
ATOM 577 O O . VAL A 1 81 ? 11.014 -6.871 3.462 1.00 96.31 81 VAL A O 1
ATOM 580 N N . SER A 1 82 ? 9.334 -6.307 2.074 1.00 95.69 82 SER A N 1
ATOM 581 C CA . SER A 1 82 ? 9.428 -7.487 1.211 1.00 95.69 82 SER A CA 1
ATOM 582 C C . SER A 1 82 ? 9.654 -7.063 -0.236 1.00 95.69 82 SER A C 1
ATOM 584 O O . SER A 1 82 ? 9.064 -6.086 -0.679 1.00 95.69 82 SER A O 1
ATOM 586 N N . HIS A 1 83 ? 10.473 -7.812 -0.972 1.00 97.44 83 HIS A N 1
ATOM 587 C CA . HIS A 1 83 ? 10.700 -7.618 -2.407 1.00 97.44 83 HIS A CA 1
ATOM 588 C C . HIS A 1 83 ? 10.052 -8.741 -3.228 1.00 97.44 83 HIS A C 1
ATOM 590 O O . HIS A 1 83 ? 10.013 -9.896 -2.785 1.00 97.44 83 HIS A O 1
ATOM 596 N N . GLY A 1 84 ? 9.569 -8.427 -4.426 1.00 96.06 84 GLY A N 1
ATOM 597 C CA . GLY A 1 84 ? 9.296 -9.394 -5.489 1.00 96.06 84 GLY A CA 1
ATOM 598 C C . GLY A 1 84 ? 8.105 -9.014 -6.363 1.00 96.06 84 GLY A C 1
ATOM 599 O O . GLY A 1 84 ? 7.600 -7.897 -6.296 1.00 96.06 84 GLY A O 1
ATOM 600 N N . ALA A 1 85 ? 7.652 -9.973 -7.169 1.00 97.50 85 ALA A N 1
ATOM 601 C CA . ALA A 1 85 ? 6.577 -9.756 -8.127 1.00 97.50 85 ALA A CA 1
ATOM 602 C C . ALA A 1 85 ? 5.213 -9.510 -7.459 1.00 97.50 85 ALA A C 1
ATOM 604 O O . ALA A 1 85 ? 4.825 -10.208 -6.513 1.00 97.50 85 ALA A O 1
ATOM 605 N N . PHE A 1 86 ? 4.470 -8.560 -8.021 1.00 97.75 86 PHE A N 1
ATOM 606 C CA . PHE A 1 86 ? 3.044 -8.352 -7.814 1.00 97.75 86 PHE A CA 1
ATOM 607 C C . PHE A 1 86 ? 2.299 -8.972 -8.990 1.00 97.75 86 PHE A C 1
ATOM 609 O O . PHE A 1 86 ? 2.622 -8.711 -10.149 1.00 97.75 86 PHE A O 1
ATOM 616 N N . SER A 1 87 ? 1.306 -9.808 -8.715 1.00 97.44 87 SER A N 1
ATOM 617 C CA . SER A 1 87 ? 0.582 -10.544 -9.747 1.00 97.44 87 SER A CA 1
ATOM 618 C C . SER A 1 87 ? -0.918 -10.540 -9.508 1.00 97.44 87 SER A C 1
ATOM 620 O O . SER A 1 87 ? -1.380 -10.491 -8.372 1.00 97.44 87 SER A O 1
ATOM 622 N N . TRP A 1 88 ? -1.684 -10.608 -10.589 1.00 95.06 88 TRP A N 1
ATOM 623 C CA . TRP A 1 88 ? -3.132 -10.751 -10.548 1.00 95.06 88 TRP A CA 1
ATOM 624 C C . TRP A 1 88 ? -3.566 -11.734 -11.628 1.00 95.06 88 TRP A C 1
ATOM 626 O O . TRP A 1 88 ? -3.122 -11.626 -12.769 1.00 95.06 88 TRP A O 1
ATOM 636 N N . GLU A 1 89 ? -4.398 -12.714 -11.263 1.00 94.62 89 GLU A N 1
ATOM 637 C CA . GLU A 1 89 ? -4.944 -13.714 -12.199 1.00 94.62 89 GLU A CA 1
ATOM 638 C C . GLU A 1 89 ? -3.871 -14.392 -13.080 1.00 94.62 89 GLU A C 1
ATOM 640 O O . GLU A 1 89 ? -4.051 -14.620 -14.272 1.00 94.62 89 GLU A O 1
ATOM 645 N N . GLY A 1 90 ? -2.715 -14.708 -12.486 1.00 92.38 90 GLY A N 1
ATOM 646 C CA . GLY A 1 90 ? -1.607 -15.382 -13.174 1.00 92.38 90 GLY A CA 1
ATOM 647 C C . GLY A 1 90 ? -0.729 -14.473 -14.041 1.00 92.38 90 GLY A C 1
ATOM 648 O O . GLY A 1 90 ? 0.244 -14.954 -14.621 1.00 92.38 90 GLY A O 1
ATOM 649 N N . ARG A 1 91 ? -1.011 -13.167 -14.109 1.00 96.81 91 ARG A N 1
ATOM 650 C CA . ARG A 1 91 ? -0.183 -12.178 -14.808 1.00 96.81 91 ARG A CA 1
ATOM 651 C C . ARG A 1 91 ? 0.649 -11.370 -13.817 1.00 96.81 91 ARG A C 1
ATOM 653 O O . ARG A 1 91 ? 0.109 -10.826 -12.858 1.00 96.81 91 ARG A O 1
ATOM 660 N N . ILE A 1 92 ? 1.949 -11.241 -14.083 1.00 97.06 92 ILE A N 1
ATOM 661 C CA . ILE A 1 92 ? 2.817 -10.300 -13.362 1.00 97.06 92 ILE A CA 1
ATOM 662 C C . ILE A 1 92 ? 2.457 -8.878 -13.801 1.00 97.06 92 ILE A C 1
ATOM 664 O O . ILE A 1 92 ? 2.413 -8.585 -14.999 1.00 97.06 92 ILE A O 1
ATOM 668 N N . LEU A 1 93 ? 2.159 -8.027 -12.824 1.00 96.81 93 LEU A N 1
ATOM 669 C CA . LEU A 1 93 ? 1.865 -6.611 -13.012 1.00 96.81 93 LEU A CA 1
ATOM 670 C C . LEU A 1 93 ? 3.152 -5.787 -12.970 1.00 96.81 93 LEU A C 1
ATOM 672 O O . LEU A 1 93 ? 3.388 -5.000 -13.878 1.00 96.81 93 LEU A O 1
ATOM 676 N N . ASP A 1 94 ? 3.967 -6.001 -11.936 1.00 97.69 94 ASP A N 1
ATOM 677 C CA . ASP A 1 94 ? 5.274 -5.368 -11.742 1.00 97.69 94 ASP A CA 1
ATOM 678 C C . ASP A 1 94 ? 6.106 -6.167 -10.718 1.00 97.69 94 ASP A C 1
ATOM 680 O O . ASP A 1 94 ? 5.613 -7.126 -10.117 1.00 97.69 94 ASP A O 1
ATOM 684 N N . GLU A 1 95 ? 7.354 -5.770 -10.498 1.00 97.31 95 GLU A N 1
ATOM 685 C CA . GLU A 1 95 ? 8.229 -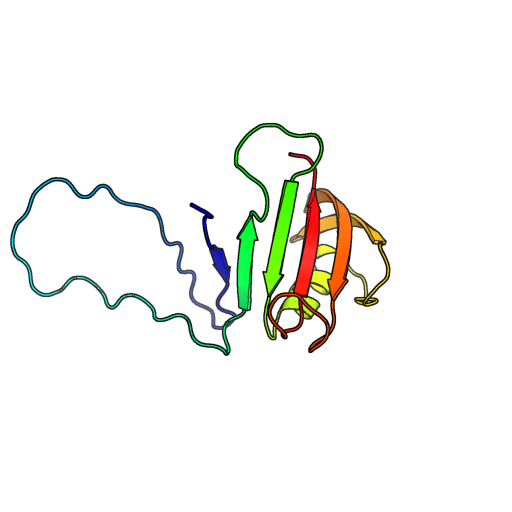6.235 -9.424 1.00 97.31 95 GLU A CA 1
ATOM 686 C C . GLU A 1 95 ? 8.744 -5.039 -8.620 1.00 97.31 95 GLU A C 1
ATOM 688 O O . GLU A 1 95 ? 9.172 -4.036 -9.185 1.00 97.31 95 GLU A O 1
ATOM 693 N N . GLY A 1 96 ? 8.714 -5.141 -7.292 1.00 97.94 96 GLY A N 1
ATOM 694 C CA . GLY A 1 96 ? 9.133 -4.030 -6.450 1.00 97.94 96 GLY A CA 1
ATOM 695 C C . GLY A 1 96 ? 9.133 -4.351 -4.965 1.00 97.94 96 GLY A C 1
ATOM 696 O O . GLY A 1 96 ? 9.297 -5.505 -4.554 1.00 97.94 96 GLY A O 1
ATOM 697 N N . LEU A 1 97 ? 8.968 -3.315 -4.145 1.00 98.38 97 LEU A N 1
ATOM 698 C CA . LEU A 1 97 ? 8.923 -3.431 -2.689 1.00 98.38 97 LEU A CA 1
ATOM 699 C C . LEU A 1 97 ? 7.491 -3.309 -2.183 1.00 98.38 97 LEU A C 1
ATOM 701 O O . LEU A 1 97 ? 6.702 -2.523 -2.693 1.00 98.38 97 LEU A O 1
ATOM 705 N N . VAL A 1 98 ? 7.157 -4.051 -1.137 1.00 98.25 98 VAL A N 1
ATOM 706 C CA . VAL A 1 98 ? 5.871 -3.933 -0.455 1.00 98.25 98 VAL A CA 1
ATOM 707 C C . VAL A 1 98 ? 6.079 -3.833 1.048 1.00 98.25 98 VAL A C 1
ATOM 709 O O . VAL A 1 98 ? 6.892 -4.559 1.634 1.00 98.25 98 VAL A O 1
ATOM 712 N N . LEU A 1 99 ? 5.347 -2.911 1.666 1.00 97.75 99 LEU A N 1
ATOM 713 C CA . LEU A 1 99 ? 5.342 -2.685 3.104 1.00 97.75 99 LEU A CA 1
ATOM 714 C C . LEU A 1 99 ? 3.915 -2.799 3.626 1.00 97.75 99 LEU A C 1
ATOM 716 O O . LEU A 1 99 ? 2.974 -2.303 3.012 1.00 97.75 99 LEU A O 1
ATOM 720 N N . ALA A 1 100 ? 3.770 -3.432 4.785 1.00 98.06 100 ALA A N 1
ATOM 721 C CA . ALA A 1 100 ? 2.523 -3.446 5.531 1.00 98.06 100 ALA A CA 1
ATOM 722 C C . ALA A 1 100 ? 2.693 -2.672 6.842 1.00 98.06 100 ALA A C 1
ATOM 724 O O . ALA A 1 100 ? 3.724 -2.767 7.517 1.00 98.06 100 ALA A O 1
ATOM 725 N N . PHE A 1 101 ? 1.650 -1.949 7.222 1.00 97.69 101 PHE A N 1
ATOM 726 C CA . PHE A 1 101 ? 1.523 -1.242 8.486 1.00 97.69 101 PHE A CA 1
ATOM 727 C C . PHE A 1 101 ? 0.249 -1.733 9.163 1.00 97.69 101 PHE A C 1
ATOM 729 O O . PHE A 1 101 ? -0.807 -1.812 8.539 1.00 97.69 101 PHE A O 1
ATOM 736 N N . GLN A 1 102 ? 0.365 -2.099 10.434 1.00 97.38 102 GLN A N 1
ATOM 737 C CA . GLN A 1 102 ?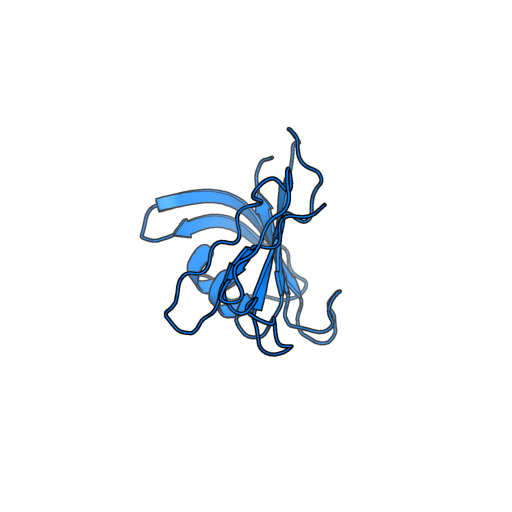 -0.752 -2.614 11.215 1.00 97.38 102 GLN A CA 1
ATOM 738 C C . GLN A 1 102 ? -1.387 -1.487 12.025 1.00 97.38 102 GLN A C 1
ATOM 740 O O . GLN A 1 102 ? -0.666 -0.741 12.697 1.00 97.38 102 GLN A O 1
ATOM 745 N N . ALA A 1 103 ? -2.717 -1.421 12.037 1.00 95.31 103 ALA A N 1
ATOM 746 C CA . ALA A 1 103 ? -3.466 -0.526 12.910 1.00 95.31 103 ALA A CA 1
ATOM 747 C C . ALA A 1 103 ? -3.079 -0.712 14.398 1.00 95.31 103 ALA A C 1
ATOM 749 O O . ALA A 1 103 ? -2.829 -1.833 14.850 1.00 95.31 103 ALA A O 1
ATOM 750 N N . PRO A 1 104 ? -3.024 0.356 15.212 1.00 95.94 104 PRO A N 1
ATOM 751 C CA . PRO A 1 104 ? -3.194 1.766 14.856 1.00 95.94 104 PRO A CA 1
ATOM 752 C C . PRO A 1 104 ? -1.879 2.442 14.418 1.00 95.94 104 PRO A C 1
ATOM 754 O O . PRO A 1 104 ? -1.795 3.663 14.356 1.00 95.94 104 PRO A O 1
ATOM 757 N N . ARG A 1 105 ? -0.809 1.674 14.174 1.00 96.06 105 ARG A N 1
ATOM 758 C CA . ARG A 1 105 ? 0.544 2.182 13.885 1.00 96.06 105 ARG A CA 1
ATOM 759 C C . ARG A 1 105 ? 0.751 2.389 12.381 1.00 96.06 105 ARG A C 1
ATOM 761 O O . ARG A 1 105 ? 1.671 1.825 11.788 1.00 96.06 105 ARG A O 1
ATOM 768 N N . SER A 1 106 ? -0.113 3.194 11.776 1.00 95.06 106 SER A N 1
ATOM 769 C CA . SER A 1 106 ? -0.068 3.576 10.362 1.00 95.06 106 SER A CA 1
ATOM 770 C C . SER A 1 106 ? -0.431 5.056 10.196 1.00 95.06 106 SER A C 1
ATOM 772 O O . SER A 1 106 ? -0.849 5.707 11.151 1.00 95.06 106 SER A O 1
ATOM 774 N N . TYR A 1 107 ? -0.281 5.595 8.984 1.00 92.06 107 TYR A N 1
ATOM 775 C CA . TYR A 1 107 ? -0.614 6.994 8.695 1.00 92.06 107 TYR A CA 1
ATOM 776 C C . TYR A 1 107 ? -2.105 7.314 8.900 1.00 92.06 107 TYR A C 1
ATOM 778 O O . TYR A 1 107 ? -2.439 8.367 9.434 1.00 92.06 107 TYR A O 1
ATOM 786 N N . THR A 1 108 ? -2.996 6.406 8.495 1.00 92.69 108 THR A N 1
ATOM 787 C CA . THR A 1 108 ? -4.457 6.576 8.594 1.00 92.69 108 THR A CA 1
ATOM 788 C C . THR A 1 108 ? -5.035 6.050 9.910 1.00 92.69 108 THR A C 1
ATOM 790 O O . THR A 1 108 ? -6.205 6.277 10.196 1.00 92.69 108 THR A O 1
ATOM 793 N N . GLY A 1 109 ? -4.241 5.334 10.713 1.00 94.38 109 GLY A N 1
ATOM 794 C CA . GLY A 1 109 ? -4.711 4.597 11.890 1.00 94.38 109 GLY A CA 1
ATOM 795 C C . GLY A 1 109 ? -5.358 3.244 11.562 1.00 94.38 109 GLY A C 1
ATOM 796 O O . GLY A 1 109 ? -5.668 2.487 12.480 1.00 94.38 109 GLY A O 1
ATOM 797 N N . GLU A 1 110 ? -5.514 2.908 10.281 1.00 95.50 110 GLU A N 1
ATOM 798 C CA . GLU A 1 110 ? -6.039 1.626 9.799 1.00 95.50 110 GLU A CA 1
ATOM 799 C C . GLU A 1 110 ? -4.913 0.659 9.411 1.00 95.50 110 GLU A C 1
ATOM 801 O O . GLU A 1 110 ? -3.728 0.996 9.458 1.00 95.50 110 GLU A O 1
ATOM 806 N N . ASP A 1 111 ? -5.262 -0.553 8.989 1.00 97.25 111 ASP A N 1
ATOM 807 C CA . ASP A 1 111 ? -4.304 -1.393 8.281 1.00 97.25 111 ASP A CA 1
ATOM 808 C C . ASP A 1 111 ? -3.986 -0.767 6.918 1.00 97.25 111 ASP A C 1
ATOM 810 O O . ASP A 1 111 ? -4.885 -0.411 6.154 1.00 97.25 111 ASP A O 1
ATOM 814 N N . VAL A 1 112 ? -2.693 -0.627 6.619 1.00 97.75 112 VAL A N 1
ATOM 815 C CA . VAL A 1 112 ? -2.200 0.010 5.393 1.00 97.75 112 VAL A CA 1
ATOM 816 C C . VAL A 1 112 ? -1.202 -0.898 4.699 1.00 97.75 112 VAL A C 1
ATOM 818 O O . VAL A 1 112 ? -0.369 -1.544 5.336 1.00 97.75 112 VAL A O 1
ATOM 821 N N . VAL A 1 113 ? -1.261 -0.919 3.375 1.00 98.31 113 VAL A N 1
ATOM 822 C CA . VAL A 1 113 ? -0.268 -1.564 2.520 1.00 98.31 113 VAL A CA 1
ATOM 823 C C . VAL A 1 113 ? 0.225 -0.556 1.495 1.00 98.31 113 VAL A C 1
ATOM 825 O O . VAL A 1 113 ? -0.569 0.159 0.889 1.00 98.31 113 VAL A O 1
ATOM 828 N N . GLU A 1 114 ? 1.534 -0.511 1.292 1.00 98.25 114 GLU A N 1
ATOM 829 C CA . GLU A 1 114 ? 2.169 0.294 0.255 1.00 98.25 114 GLU A CA 1
ATOM 830 C C . GLU A 1 114 ? 2.906 -0.619 -0.716 1.00 98.25 114 GLU A C 1
ATOM 832 O O . GLU A 1 114 ? 3.795 -1.371 -0.313 1.00 98.25 114 GLU A O 1
ATOM 837 N N . PHE A 1 115 ? 2.539 -0.533 -1.991 1.00 98.31 115 PHE A N 1
ATOM 838 C CA . PHE A 1 115 ? 3.244 -1.160 -3.101 1.00 98.31 115 PHE A CA 1
ATOM 839 C C . PHE A 1 115 ? 4.116 -0.100 -3.762 1.00 98.31 115 PHE A C 1
ATOM 841 O O . PHE A 1 115 ? 3.606 0.911 -4.239 1.00 98.31 115 PHE A O 1
ATOM 848 N N . GLN A 1 116 ? 5.424 -0.316 -3.752 1.00 98.25 116 GLN A N 1
ATOM 849 C CA . GLN A 1 116 ? 6.412 0.533 -4.401 1.00 98.25 116 GLN A CA 1
ATOM 850 C C . GLN A 1 116 ? 6.840 -0.154 -5.696 1.00 98.25 116 GLN A C 1
ATOM 852 O O . GLN A 1 116 ? 7.556 -1.157 -5.674 1.00 98.25 116 GLN A O 1
ATOM 857 N N . CYS A 1 117 ? 6.336 0.384 -6.795 1.00 96.56 117 CYS A N 1
ATOM 858 C CA . CYS A 1 117 ? 6.464 -0.102 -8.161 1.00 96.56 117 CYS A CA 1
ATOM 859 C C . CYS A 1 117 ? 7.438 0.790 -8.945 1.00 96.56 117 CYS A C 1
ATOM 861 O O . CYS A 1 117 ? 7.844 1.849 -8.457 1.00 96.56 117 CYS A O 1
ATOM 863 N N . HIS A 1 118 ? 7.770 0.417 -10.175 1.00 96.62 118 HIS A N 1
ATOM 864 C CA . HIS A 1 118 ? 8.420 1.328 -11.121 1.00 96.62 118 HIS A CA 1
ATOM 865 C C . HIS A 1 118 ? 7.469 2.487 -11.502 1.00 96.62 118 HIS A C 1
ATOM 867 O O . HIS A 1 118 ? 6.250 2.298 -11.533 1.00 96.62 118 HIS A O 1
ATOM 873 N N . GLY A 1 119 ? 8.013 3.687 -11.767 1.00 84.00 119 GLY A N 1
ATOM 874 C CA . GLY A 1 119 ? 7.252 4.932 -11.997 1.00 84.00 119 GLY A CA 1
ATOM 875 C C . GLY A 1 119 ? 7.528 5.662 -13.313 1.00 84.00 119 GLY A C 1
ATOM 876 O O . GLY A 1 119 ? 8.689 5.769 -13.766 1.00 84.00 119 GLY A O 1
#

Radius of gyration: 16.71 Å; chains: 1; bounding box: 46×40×34 Å